Protein AF-A0A842LPN3-F1 (afdb_monomer_lite)

pLDDT: mean 97.29, std 2.77, range [82.44, 98.88]

Sequence (156 aa):
MLEDLIGKAYLESAEDRRRGDRSEEVAAIREYIMGARKTVVPNWNAEKVEAINEVLRGFNLREAEHLQFNTNWADLTRMPAVTKALMALDISGADLVIARGRLGVPGSGSLLVIMDSRGRLLSAAMSPPHVIHSMEVGEAVRSEMTHALERIGFKR

Secondary structure (DSSP, 8-state):
-HHHHHHHHHHHHHTT---S--HHHHHHHHHHHHH-S-EEE----HHHHHHHHHHHHHTTPPPPEE--S-GGGGGGSS-HHHHHHHHHHHHH--SEEEEEEESSSTTS-EEEEEEETTS-EEEEEEE--HHHH---HHHHHHHHHHHHHHTTT---

Foldseek 3Di:
DLVVVVVVQVVCVVVVNDDDDDLVNLVVLVVLQQPWPAEEEADPDPLLQVLLQVLCVVLVHDRHDYDDDDLVVLVVDQASQLVSQVVGLVVPLGQKYWGKDAGGHPQRFMKIFIAGNVSDTSWIFTDGDCVVVVDDPSVRSNVGSNCRQVVSPRDD

Structure (mmCIF, N/CA/C/O backbone):
data_AF-A0A842LPN3-F1
#
_entry.id   AF-A0A842LPN3-F1
#
loop_
_atom_site.group_PDB
_atom_site.id
_atom_site.type_symbol
_atom_site.label_atom_id
_atom_site.label_alt_id
_atom_site.label_comp_id
_atom_site.label_asym_id
_atom_site.label_entity_id
_atom_site.label_seq_id
_atom_site.pdbx_PDB_ins_code
_atom_site.Cartn_x
_atom_site.Cartn_y
_atom_site.Cartn_z
_atom_site.occupancy
_atom_site.B_iso_or_equiv
_atom_site.auth_seq_id
_atom_site.auth_comp_id
_atom_site.auth_asym_id
_atom_site.auth_atom_id
_atom_site.pdbx_PDB_model_num
ATOM 1 N N . MET A 1 1 ? -9.682 -4.577 15.441 1.00 82.44 1 MET A N 1
ATOM 2 C CA . MET A 1 1 ? -8.999 -3.289 15.713 1.00 82.44 1 MET A CA 1
ATOM 3 C C . MET A 1 1 ? -9.213 -2.320 14.560 1.00 82.44 1 MET A C 1
ATOM 5 O O . MET A 1 1 ? -9.935 -1.350 14.755 1.00 82.44 1 MET A O 1
ATOM 9 N N . LEU A 1 2 ? -8.686 -2.588 13.353 1.00 96.94 2 LEU A N 1
ATOM 10 C CA . LEU A 1 2 ? -9.042 -1.791 12.167 1.00 96.94 2 LEU A CA 1
ATOM 11 C C . LEU A 1 2 ? -10.540 -1.902 11.847 1.00 96.94 2 LEU A C 1
ATOM 13 O O . LEU A 1 2 ? -11.176 -0.899 11.558 1.00 96.94 2 LEU A O 1
ATOM 17 N N . GLU A 1 3 ? -11.126 -3.096 11.964 1.00 98.25 3 GLU A N 1
ATOM 18 C CA . GLU A 1 3 ? -12.553 -3.352 11.716 1.00 98.25 3 GLU A CA 1
ATOM 19 C C . GLU A 1 3 ? -13.470 -2.477 12.582 1.00 98.25 3 GLU A C 1
ATOM 21 O O . GLU A 1 3 ? -14.453 -1.932 12.084 1.00 98.25 3 GLU A O 1
ATOM 26 N N . ASP A 1 4 ? -13.125 -2.304 13.859 1.00 98.12 4 ASP A N 1
ATOM 27 C CA . ASP A 1 4 ? -13.920 -1.526 14.811 1.00 98.12 4 ASP A CA 1
ATOM 28 C C . ASP A 1 4 ? -13.879 -0.030 14.476 1.00 98.12 4 ASP A C 1
ATOM 30 O O . ASP A 1 4 ? -14.896 0.662 14.547 1.00 98.12 4 ASP A O 1
ATOM 34 N N . LEU A 1 5 ? -12.702 0.474 14.090 1.00 98.56 5 LEU A N 1
ATOM 35 C CA . LEU A 1 5 ? -12.525 1.864 13.670 1.00 98.56 5 LEU A CA 1
ATOM 36 C C . LEU A 1 5 ? -13.201 2.134 12.326 1.00 98.56 5 LEU A C 1
ATOM 38 O O . LEU A 1 5 ? -13.881 3.146 12.192 1.00 98.56 5 LEU A O 1
ATOM 42 N N . ILE A 1 6 ? -13.103 1.204 11.373 1.00 98.75 6 ILE A N 1
ATOM 43 C CA . ILE A 1 6 ? -13.820 1.272 10.095 1.00 98.75 6 ILE A CA 1
ATOM 44 C C . ILE A 1 6 ? -15.332 1.340 10.343 1.00 98.75 6 ILE A C 1
ATOM 46 O O . ILE A 1 6 ? -15.993 2.218 9.796 1.00 98.75 6 ILE A O 1
ATOM 50 N N . GLY A 1 7 ? -15.879 0.479 11.209 1.00 98.56 7 GLY A N 1
ATOM 51 C CA . GLY A 1 7 ? -17.305 0.496 11.549 1.00 98.56 7 GLY A CA 1
ATOM 52 C C . GLY A 1 7 ? -17.764 1.834 12.138 1.00 98.56 7 GLY A C 1
ATOM 53 O O . GLY A 1 7 ? -18.792 2.374 11.727 1.00 98.56 7 GLY A O 1
ATOM 54 N N . LYS A 1 8 ? -16.971 2.417 13.048 1.00 98.62 8 LYS A N 1
ATOM 55 C CA . LYS A 1 8 ? -17.240 3.750 13.615 1.00 98.62 8 LYS A CA 1
ATOM 56 C C . LYS A 1 8 ? -17.169 4.852 12.555 1.00 98.62 8 LYS A C 1
ATOM 58 O O . LYS A 1 8 ? -18.091 5.657 12.469 1.00 98.62 8 LYS A O 1
ATOM 63 N N . ALA A 1 9 ? -16.119 4.872 11.735 1.00 98.69 9 ALA A N 1
ATOM 64 C CA . ALA A 1 9 ? -15.934 5.868 10.681 1.00 98.69 9 ALA A CA 1
ATOM 65 C C . ALA A 1 9 ? -17.038 5.792 9.611 1.00 98.69 9 ALA A C 1
ATOM 67 O O . ALA A 1 9 ? -17.485 6.819 9.093 1.00 98.69 9 ALA A O 1
ATOM 68 N N . TYR A 1 10 ? -17.518 4.585 9.305 1.00 98.75 10 TYR A N 1
ATOM 69 C CA . TYR A 1 10 ? -18.641 4.373 8.393 1.00 98.75 10 TYR A CA 1
ATOM 70 C C . TYR A 1 10 ? -19.938 4.939 8.966 1.00 98.75 10 TYR A C 1
ATOM 72 O O . TYR A 1 10 ? -20.641 5.653 8.256 1.00 98.75 10 TYR A O 1
ATOM 80 N N . LEU A 1 11 ? -20.223 4.700 10.250 1.00 98.81 11 LEU A N 1
ATOM 81 C CA . LEU A 1 11 ? -21.393 5.277 10.913 1.00 98.81 11 LEU A CA 1
ATOM 82 C C . LEU A 1 11 ? -21.317 6.811 10.975 1.00 98.81 11 LEU A C 1
ATOM 84 O O . LEU A 1 11 ? -22.288 7.489 10.663 1.00 98.81 11 LEU A O 1
ATOM 88 N N . GLU A 1 12 ? -20.154 7.374 11.314 1.00 98.75 12 GLU A N 1
ATOM 89 C CA . GLU A 1 12 ? -19.936 8.828 11.285 1.00 98.75 12 GLU A CA 1
ATOM 90 C C . GLU A 1 12 ? -20.184 9.433 9.903 1.00 98.75 12 GLU A C 1
ATOM 92 O O . GLU A 1 12 ? -20.697 10.546 9.806 1.00 98.75 12 GLU A O 1
ATOM 97 N N . SER A 1 13 ? -19.801 8.722 8.842 1.00 98.56 13 SER A N 1
ATOM 98 C CA . SER A 1 13 ? -20.017 9.165 7.464 1.00 98.56 13 SER A CA 1
ATOM 99 C C . SER A 1 13 ? -21.490 9.065 7.072 1.00 98.56 13 SER A C 1
ATOM 101 O O . SER A 1 13 ? -22.013 9.997 6.477 1.00 98.56 13 SER A O 1
ATOM 103 N N . ALA A 1 14 ? -22.172 7.978 7.451 1.00 98.69 14 ALA A N 1
ATOM 104 C CA . ALA A 1 14 ? -23.600 7.784 7.194 1.00 98.69 14 ALA A CA 1
ATOM 105 C C . ALA A 1 14 ? -24.491 8.814 7.912 1.00 98.69 14 ALA A C 1
ATOM 107 O O . ALA A 1 14 ? -25.599 9.088 7.464 1.00 98.69 14 ALA A O 1
ATOM 108 N N . GLU A 1 15 ? -24.005 9.380 9.017 1.00 98.69 15 GLU A N 1
ATOM 109 C CA . GLU A 1 15 ? -24.702 10.401 9.804 1.00 98.69 15 GLU A CA 1
ATOM 110 C C . GLU A 1 15 ? -24.215 11.836 9.507 1.00 98.69 15 GLU A C 1
ATOM 112 O O . GLU A 1 15 ? -24.515 12.751 10.271 1.00 98.69 15 GLU A O 1
ATOM 117 N N . ASP A 1 16 ? -23.427 12.055 8.444 1.00 98.56 16 ASP A N 1
ATOM 118 C CA . ASP A 1 16 ? -22.856 13.363 8.066 1.00 98.56 16 ASP A CA 1
ATOM 119 C C . ASP A 1 16 ? -22.030 14.042 9.183 1.00 98.56 16 ASP A C 1
ATOM 121 O O . ASP A 1 16 ? -21.866 15.270 9.238 1.00 98.56 16 ASP A O 1
ATOM 125 N N . ARG A 1 17 ? -21.452 13.244 10.089 1.00 98.56 17 ARG A N 1
ATOM 126 C CA . ARG A 1 17 ? -20.627 13.698 11.225 1.00 98.56 17 ARG A CA 1
ATOM 127 C C . ARG A 1 17 ? -19.126 13.604 10.968 1.00 98.56 17 ARG A C 1
ATOM 129 O O . ARG A 1 17 ? -18.348 14.151 11.748 1.00 98.56 17 ARG A O 1
ATOM 136 N N . ARG A 1 18 ? -18.696 12.954 9.884 1.00 98.19 18 ARG A N 1
ATOM 137 C CA . ARG A 1 18 ? -17.275 12.832 9.526 1.00 98.19 18 ARG A CA 1
ATOM 138 C C . ARG A 1 18 ? -16.673 14.198 9.172 1.00 98.19 18 ARG A C 1
ATOM 140 O O . ARG A 1 18 ? -17.252 14.952 8.390 1.00 98.19 18 ARG A O 1
ATOM 147 N N . ARG A 1 19 ? -15.517 14.543 9.750 1.00 98.06 19 ARG A N 1
ATOM 148 C CA . ARG A 1 19 ? -14.826 15.837 9.524 1.00 98.06 19 ARG A CA 1
ATOM 149 C C . ARG A 1 19 ? -13.351 15.700 9.127 1.00 98.06 19 ARG A C 1
ATOM 151 O O . ARG A 1 19 ? -12.623 16.685 9.135 1.00 98.06 19 ARG A O 1
ATOM 158 N N . GLY A 1 20 ? -12.927 14.495 8.765 1.00 97.00 20 GLY A N 1
ATOM 159 C CA . GLY A 1 20 ? -11.536 14.155 8.466 1.00 97.00 20 GLY A CA 1
ATOM 160 C C . GLY A 1 20 ? -11.098 12.915 9.236 1.00 97.00 20 GLY A C 1
ATOM 161 O O . GLY A 1 20 ? -11.900 12.325 9.962 1.00 97.00 20 GLY A O 1
ATOM 162 N N . ASP A 1 21 ? -9.840 12.525 9.053 1.00 98.25 21 ASP A N 1
ATOM 163 C CA . ASP A 1 21 ? -9.248 11.380 9.744 1.00 98.25 21 ASP A CA 1
ATOM 164 C C . ASP A 1 21 ? -8.965 11.681 11.218 1.00 98.25 21 ASP A C 1
ATOM 166 O O . ASP A 1 21 ? -8.712 12.823 11.612 1.00 98.25 21 ASP A O 1
ATOM 170 N N . ARG A 1 22 ? -9.010 10.634 12.041 1.00 98.19 22 ARG A N 1
ATOM 171 C CA . ARG A 1 22 ? -8.812 10.695 13.490 1.00 98.19 22 ARG A CA 1
ATOM 172 C C . ARG A 1 22 ? -7.441 10.141 13.863 1.00 98.19 22 ARG A C 1
ATOM 174 O O . ARG A 1 22 ? -6.953 9.183 13.263 1.00 98.19 22 ARG A O 1
ATOM 181 N N . SER A 1 23 ? -6.827 10.696 14.906 1.00 98.12 23 SER A N 1
ATOM 182 C CA . SER A 1 23 ? -5.504 10.260 15.375 1.00 98.12 23 SER A CA 1
ATOM 183 C C . SER A 1 23 ? -5.457 8.768 15.722 1.00 98.12 23 SER A C 1
ATOM 185 O O . SER A 1 23 ? -4.452 8.113 15.441 1.00 98.12 23 SER A O 1
ATOM 187 N N . GLU A 1 24 ? -6.538 8.213 16.285 1.00 98.19 24 GLU A N 1
ATOM 188 C CA . GLU A 1 24 ? -6.645 6.778 16.578 1.00 98.19 24 GLU A CA 1
ATOM 189 C C . GLU A 1 24 ? -6.652 5.885 15.326 1.00 98.19 24 GLU A C 1
ATOM 191 O O . GLU A 1 24 ? -6.157 4.762 15.380 1.00 98.19 24 GLU A O 1
ATOM 196 N N . GLU A 1 25 ? -7.149 6.371 14.187 1.00 98.69 25 GLU A N 1
ATOM 197 C CA . GLU A 1 25 ? -7.157 5.613 12.928 1.00 98.69 25 GLU A CA 1
ATOM 198 C C . GLU A 1 25 ? -5.747 5.505 12.361 1.00 98.69 25 GLU A C 1
ATOM 200 O O . GLU A 1 25 ? -5.297 4.418 12.000 1.00 98.69 25 GLU A O 1
ATOM 205 N N . VAL A 1 26 ? -5.005 6.615 12.373 1.00 98.69 26 VAL A N 1
ATOM 206 C CA . VAL A 1 26 ? -3.603 6.626 11.945 1.00 98.69 26 VAL A CA 1
ATOM 207 C C . VAL A 1 26 ? -2.744 5.769 12.885 1.00 98.69 26 VAL A C 1
ATOM 209 O O . VAL A 1 26 ? -1.867 5.039 12.425 1.00 98.69 26 VAL A O 1
ATOM 212 N N . ALA A 1 27 ? -2.998 5.815 14.199 1.00 98.44 27 ALA A N 1
ATOM 213 C CA . ALA A 1 27 ? -2.314 4.958 15.167 1.00 98.44 27 ALA A CA 1
ATOM 214 C C . ALA A 1 27 ? -2.559 3.466 14.890 1.00 98.44 27 ALA A C 1
ATOM 216 O O . ALA A 1 27 ? -1.594 2.709 14.801 1.00 98.44 27 ALA A O 1
ATOM 217 N N . ALA A 1 28 ? -3.811 3.067 14.649 1.00 98.62 28 ALA A N 1
ATOM 218 C CA . ALA A 1 28 ? -4.156 1.678 14.356 1.00 98.62 28 ALA A CA 1
ATOM 219 C C . ALA A 1 28 ? -3.525 1.162 13.051 1.00 98.62 28 ALA A C 1
ATOM 221 O O . ALA A 1 28 ? -3.122 0.002 12.985 1.00 98.62 28 ALA A O 1
ATOM 222 N N . ILE A 1 29 ? -3.389 2.009 12.022 1.00 98.75 29 ILE A N 1
ATOM 223 C CA . ILE A 1 29 ? -2.670 1.638 10.792 1.00 98.75 29 ILE A CA 1
ATOM 224 C C . ILE A 1 29 ? -1.195 1.339 11.098 1.00 98.75 29 ILE A C 1
ATOM 226 O O . ILE A 1 29 ? -0.666 0.326 10.636 1.00 98.75 29 ILE A O 1
ATOM 230 N N . ARG A 1 30 ? -0.525 2.186 11.894 1.00 98.50 30 ARG A N 1
ATOM 231 C CA . ARG A 1 30 ? 0.875 1.943 12.281 1.00 98.50 30 ARG A CA 1
ATOM 232 C C . ARG A 1 30 ? 1.019 0.672 13.107 1.00 98.50 30 ARG A C 1
ATOM 234 O O . ARG A 1 30 ? 1.912 -0.122 12.832 1.00 98.50 30 ARG A O 1
ATOM 241 N N . GLU A 1 31 ? 0.146 0.470 14.090 1.00 98.31 31 GLU A N 1
ATOM 242 C CA . GLU A 1 31 ? 0.133 -0.737 14.924 1.00 98.31 31 GLU A CA 1
ATOM 243 C C . GLU A 1 31 ? -0.056 -2.002 14.085 1.00 98.31 31 GLU A C 1
ATOM 245 O O . GLU A 1 31 ? 0.654 -2.985 14.294 1.00 98.31 31 GLU A O 1
ATOM 250 N N . TYR A 1 32 ? -0.938 -1.959 13.083 1.00 98.69 32 TYR A N 1
ATOM 251 C CA . TYR A 1 32 ? -1.128 -3.065 12.150 1.00 98.69 32 TYR A CA 1
ATOM 252 C C . TYR A 1 32 ? 0.149 -3.379 11.358 1.00 98.69 32 TYR A C 1
ATOM 254 O O . TYR A 1 32 ? 0.570 -4.532 11.304 1.00 98.69 32 TYR A O 1
ATOM 262 N N . ILE A 1 33 ? 0.793 -2.357 10.780 1.00 98.56 33 ILE A N 1
ATOM 263 C CA . ILE A 1 33 ? 2.032 -2.521 10.000 1.00 98.56 33 ILE A CA 1
ATOM 264 C C . ILE A 1 33 ? 3.167 -3.068 10.877 1.00 98.56 33 ILE A C 1
ATOM 266 O O . ILE A 1 33 ? 3.858 -3.996 10.466 1.00 98.56 33 ILE A O 1
ATOM 270 N N . MET A 1 34 ? 3.344 -2.539 12.092 1.00 97.94 34 MET A N 1
ATOM 271 C CA . MET A 1 34 ? 4.366 -3.015 13.038 1.00 97.94 34 MET A CA 1
ATOM 272 C C . MET A 1 34 ? 4.096 -4.446 13.526 1.00 97.94 34 MET A C 1
ATOM 274 O O . MET A 1 34 ? 5.033 -5.186 13.813 1.00 97.94 34 MET A O 1
ATOM 278 N N . GLY A 1 35 ? 2.822 -4.835 13.638 1.00 97.75 35 GLY A N 1
ATOM 279 C CA . GLY A 1 35 ? 2.399 -6.158 14.096 1.00 97.75 35 GLY A CA 1
ATOM 280 C C . GLY A 1 35 ? 2.373 -7.243 13.015 1.00 97.75 35 GLY A C 1
ATOM 281 O O . GLY A 1 35 ? 2.132 -8.408 13.346 1.00 97.75 35 GLY A O 1
ATOM 282 N N . ALA A 1 36 ? 2.600 -6.893 11.745 1.00 98.19 36 ALA A N 1
ATOM 283 C CA . ALA A 1 36 ? 2.566 -7.837 10.633 1.00 98.19 36 ALA A CA 1
ATOM 284 C C . ALA A 1 36 ? 3.637 -8.928 10.803 1.00 98.19 36 ALA A C 1
ATOM 286 O O . ALA A 1 36 ? 4.830 -8.648 10.948 1.00 98.19 36 ALA A O 1
ATOM 287 N N . ARG A 1 37 ? 3.225 -10.202 10.778 1.00 97.69 37 ARG A N 1
ATOM 288 C CA . ARG A 1 37 ? 4.152 -11.336 10.915 1.00 97.69 37 ARG A CA 1
ATOM 289 C C . ARG A 1 37 ? 4.712 -11.746 9.563 1.00 97.69 37 ARG A C 1
ATOM 291 O O . ARG A 1 37 ? 5.849 -12.205 9.509 1.00 97.69 37 ARG A O 1
ATOM 298 N N . LYS A 1 38 ? 3.934 -11.577 8.497 1.00 98.25 38 LYS A N 1
ATOM 299 C CA . LYS A 1 38 ? 4.310 -11.899 7.123 1.00 98.25 38 LYS A CA 1
ATOM 300 C C . LYS A 1 38 ? 4.061 -10.708 6.201 1.00 98.25 38 LYS A C 1
ATOM 302 O O . LYS A 1 38 ? 2.909 -10.402 5.894 1.00 98.25 38 LYS A O 1
ATOM 307 N N . THR A 1 39 ? 5.143 -10.088 5.734 1.00 98.62 39 THR A N 1
ATOM 308 C CA . THR A 1 39 ? 5.115 -9.024 4.720 1.00 98.62 39 THR A CA 1
ATOM 309 C C . THR A 1 39 ? 5.577 -9.586 3.381 1.00 98.62 39 THR A C 1
ATOM 311 O O . THR A 1 39 ? 6.625 -10.224 3.318 1.00 98.62 39 THR A O 1
ATOM 314 N N . VAL A 1 40 ? 4.818 -9.350 2.310 1.00 98.62 40 VAL A N 1
ATOM 315 C CA . VAL A 1 40 ? 5.104 -9.895 0.974 1.00 98.62 40 VAL A CA 1
ATOM 316 C C . VAL A 1 40 ? 5.158 -8.802 -0.092 1.00 98.62 40 VAL A C 1
ATOM 318 O O . VAL A 1 40 ? 4.315 -7.908 -0.139 1.00 98.62 40 VAL A O 1
ATOM 321 N N . VAL A 1 41 ? 6.125 -8.920 -1.001 1.00 98.19 41 VAL A N 1
ATOM 322 C CA . VAL A 1 41 ? 6.274 -8.101 -2.206 1.00 98.19 41 VAL A CA 1
ATOM 323 C C . VAL A 1 41 ? 6.097 -8.986 -3.455 1.00 98.19 41 VAL A C 1
ATOM 325 O O . VAL A 1 41 ? 6.852 -9.938 -3.645 1.00 98.19 41 VAL A O 1
ATOM 328 N N . PRO A 1 42 ? 5.141 -8.709 -4.366 1.00 95.12 42 PRO A N 1
ATOM 329 C CA . PRO A 1 42 ? 4.972 -9.501 -5.592 1.00 95.12 42 PRO A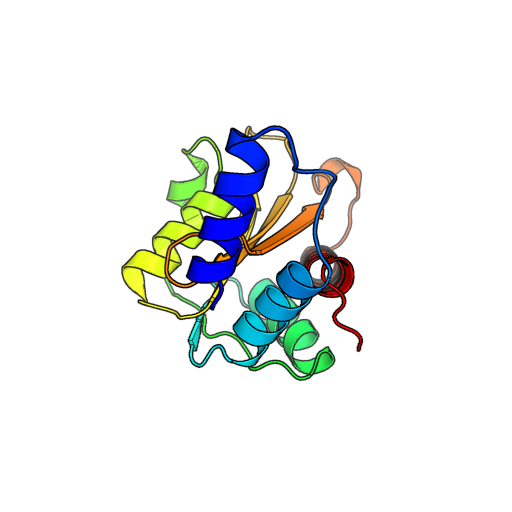 CA 1
ATOM 330 C C . PRO A 1 42 ? 6.043 -9.230 -6.658 1.00 95.12 42 PRO A C 1
ATOM 332 O O . PRO A 1 42 ? 6.115 -9.930 -7.667 1.00 95.12 42 PRO A O 1
ATOM 335 N N . ASN A 1 43 ? 6.846 -8.178 -6.491 1.00 83.94 43 ASN A N 1
ATOM 336 C CA . ASN A 1 43 ? 7.897 -7.832 -7.438 1.00 83.94 43 ASN A CA 1
ATOM 337 C C . ASN A 1 43 ? 9.066 -8.821 -7.307 1.00 83.94 43 ASN A C 1
ATOM 339 O O . ASN A 1 43 ? 9.629 -8.968 -6.233 1.00 83.94 43 ASN A O 1
ATOM 343 N N . TRP A 1 44 ? 9.479 -9.428 -8.420 1.00 84.56 44 TRP A N 1
ATOM 344 C CA . TRP A 1 44 ? 10.592 -10.389 -8.474 1.00 84.56 44 TRP A CA 1
ATOM 345 C C . TRP A 1 44 ? 11.950 -9.748 -8.819 1.00 84.56 44 TRP A C 1
ATOM 347 O O . TRP A 1 44 ? 12.980 -10.415 -8.803 1.00 84.56 44 TRP A O 1
ATOM 357 N N . ASN A 1 45 ? 11.975 -8.456 -9.162 1.00 90.56 45 ASN A N 1
ATOM 358 C CA . ASN A 1 45 ? 13.215 -7.739 -9.460 1.00 90.56 45 ASN A CA 1
ATOM 359 C C . ASN A 1 45 ? 13.959 -7.414 -8.151 1.00 90.56 45 ASN A C 1
ATOM 361 O O . ASN A 1 45 ? 13.449 -6.640 -7.338 1.00 90.56 45 ASN A O 1
ATOM 365 N N . ALA A 1 46 ? 15.165 -7.968 -7.999 1.00 90.94 46 ALA A N 1
ATOM 366 C CA . ALA A 1 46 ? 15.982 -7.857 -6.792 1.00 90.94 46 ALA A CA 1
ATOM 367 C C . ALA A 1 46 ? 16.290 -6.408 -6.380 1.00 90.94 46 ALA A C 1
ATOM 369 O O . ALA A 1 46 ? 16.218 -6.098 -5.199 1.00 90.94 46 ALA A O 1
ATOM 370 N N . GLU A 1 47 ? 16.543 -5.502 -7.330 1.00 93.31 47 GLU A N 1
ATOM 371 C CA . GLU A 1 47 ? 16.827 -4.087 -7.041 1.00 93.31 47 GLU A CA 1
ATOM 372 C C . GLU A 1 47 ? 15.641 -3.407 -6.341 1.00 93.31 47 GLU A C 1
ATOM 374 O O . GLU A 1 47 ? 15.809 -2.656 -5.384 1.00 93.31 47 GLU A O 1
ATOM 379 N N . LYS A 1 48 ? 14.412 -3.710 -6.783 1.00 92.88 48 LYS A N 1
ATOM 380 C CA . LYS A 1 48 ? 13.192 -3.146 -6.184 1.00 92.88 48 LYS A CA 1
ATOM 381 C C . LYS A 1 48 ? 12.917 -3.727 -4.802 1.00 92.88 48 LYS A C 1
ATOM 383 O O . LYS A 1 48 ? 12.449 -3.002 -3.930 1.00 92.88 48 LYS A O 1
ATOM 388 N N . VAL A 1 49 ? 13.142 -5.029 -4.631 1.00 95.44 49 VAL A N 1
ATOM 389 C CA . VAL A 1 49 ? 12.930 -5.710 -3.347 1.00 95.44 49 VAL A CA 1
ATOM 390 C C . VAL A 1 49 ? 13.941 -5.210 -2.319 1.00 95.44 49 VAL A C 1
ATOM 392 O O . VAL A 1 49 ? 13.539 -4.851 -1.217 1.00 95.44 49 VAL A O 1
ATOM 395 N N . GLU A 1 50 ? 15.215 -5.093 -2.699 1.00 97.06 50 GLU A N 1
ATOM 396 C CA . GLU A 1 50 ? 16.259 -4.570 -1.816 1.00 97.06 50 GLU A CA 1
ATOM 397 C C . GLU A 1 50 ? 15.972 -3.121 -1.412 1.00 97.06 50 GLU A C 1
ATOM 399 O O . GLU A 1 50 ? 16.009 -2.804 -0.230 1.00 97.06 50 GLU A O 1
ATOM 404 N N . ALA A 1 51 ? 15.571 -2.260 -2.356 1.00 97.81 51 ALA A N 1
ATOM 405 C CA . ALA A 1 51 ? 15.185 -0.880 -2.051 1.00 97.81 51 ALA A CA 1
ATOM 406 C C . ALA A 1 51 ? 14.021 -0.788 -1.042 1.00 97.81 51 ALA A C 1
ATOM 408 O O . ALA A 1 51 ? 14.021 0.083 -0.172 1.00 97.81 51 ALA A O 1
ATOM 409 N N . ILE A 1 52 ? 13.026 -1.681 -1.131 1.00 98.19 52 ILE A N 1
ATOM 410 C CA . ILE A 1 52 ? 11.924 -1.748 -0.156 1.00 98.19 52 ILE A CA 1
ATOM 411 C C . ILE A 1 52 ? 12.443 -2.216 1.207 1.00 98.19 52 ILE A C 1
ATOM 413 O O . ILE A 1 52 ? 12.127 -1.593 2.221 1.00 98.19 52 ILE A O 1
ATOM 417 N N . ASN A 1 53 ? 13.242 -3.285 1.243 1.00 98.38 53 ASN A N 1
ATOM 418 C CA . ASN A 1 53 ? 13.757 -3.857 2.488 1.00 98.38 53 ASN A CA 1
ATOM 419 C C . ASN A 1 53 ? 14.741 -2.926 3.202 1.00 98.38 53 ASN A C 1
ATOM 421 O O . ASN A 1 53 ? 14.705 -2.840 4.428 1.00 98.38 53 ASN A O 1
ATOM 425 N N . GLU A 1 54 ? 15.545 -2.161 2.463 1.00 98.31 54 GLU A N 1
ATOM 426 C CA . GLU A 1 54 ? 16.394 -1.100 3.008 1.00 98.31 54 GLU A CA 1
ATOM 427 C C . GLU A 1 54 ? 15.557 -0.053 3.758 1.00 98.31 54 GLU A C 1
ATOM 429 O O . GLU A 1 54 ? 15.871 0.298 4.897 1.00 98.31 54 GLU A O 1
ATOM 434 N N . VAL A 1 55 ? 14.446 0.399 3.162 1.00 98.56 55 VAL A N 1
ATOM 435 C CA . VAL A 1 55 ? 13.534 1.352 3.811 1.00 98.56 55 VAL A CA 1
ATOM 436 C C . VAL A 1 55 ? 12.847 0.720 5.020 1.00 98.56 55 VAL A C 1
ATOM 438 O O . VAL A 1 55 ? 12.836 1.336 6.082 1.00 98.56 55 VAL A O 1
ATOM 441 N N . LEU A 1 56 ? 12.317 -0.503 4.906 1.00 98.50 56 LEU A N 1
ATOM 442 C CA . LEU A 1 56 ? 11.696 -1.206 6.038 1.00 98.50 56 LEU A CA 1
ATOM 443 C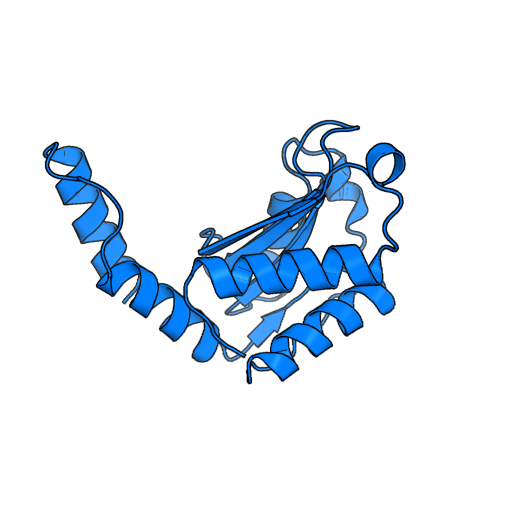 C . LEU A 1 56 ? 12.661 -1.307 7.226 1.00 98.50 56 LEU A C 1
ATOM 445 O O . LEU A 1 56 ? 12.297 -0.932 8.340 1.00 98.50 56 LEU A O 1
ATOM 449 N N . ARG A 1 57 ? 13.911 -1.711 6.975 1.00 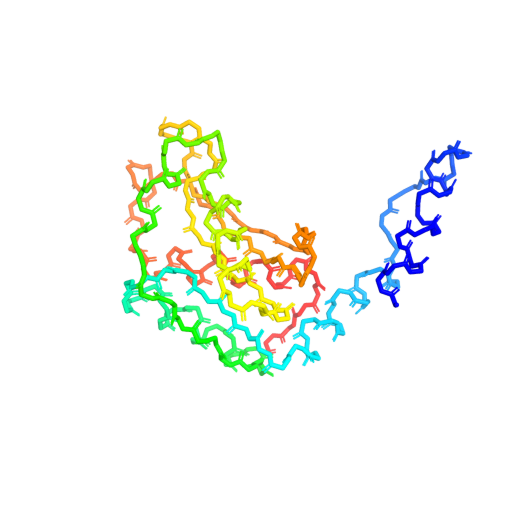98.31 57 ARG A N 1
ATOM 450 C CA . ARG A 1 57 ? 14.968 -1.791 7.989 1.00 98.31 57 ARG A CA 1
ATOM 451 C C . ARG A 1 57 ? 15.252 -0.426 8.621 1.00 98.31 57 ARG A C 1
ATOM 453 O O . ARG A 1 57 ? 15.363 -0.335 9.840 1.00 98.31 57 ARG A O 1
ATOM 460 N N . GLY A 1 58 ? 15.298 0.635 7.813 1.00 98.12 58 GLY A N 1
ATOM 461 C CA . GLY A 1 58 ? 15.473 2.015 8.277 1.00 98.12 58 GLY A CA 1
ATOM 462 C C . GLY A 1 58 ? 14.337 2.544 9.161 1.00 98.12 58 GLY A C 1
ATOM 463 O O . GLY A 1 58 ? 14.570 3.443 9.957 1.00 98.12 58 GLY A O 1
ATOM 464 N N . PHE A 1 59 ? 13.132 1.975 9.064 1.00 98.19 59 PHE A N 1
ATOM 465 C CA . PHE A 1 59 ? 11.994 2.265 9.949 1.00 98.19 59 PHE A CA 1
ATOM 466 C C . PHE A 1 59 ? 11.806 1.212 11.058 1.00 98.19 59 PHE A C 1
ATOM 468 O O . PHE A 1 59 ? 10.768 1.192 11.719 1.00 98.19 59 PHE A O 1
ATOM 475 N N . ASN A 1 60 ? 12.791 0.327 11.264 1.00 97.75 60 ASN A N 1
ATOM 476 C CA . ASN A 1 60 ? 12.736 -0.784 12.219 1.00 97.75 60 ASN A CA 1
ATOM 477 C C . ASN A 1 60 ? 11.516 -1.712 12.015 1.00 97.75 60 ASN A C 1
ATOM 479 O O . ASN A 1 60 ? 10.913 -2.210 12.968 1.00 97.75 60 ASN A O 1
ATOM 483 N N . LEU A 1 61 ? 11.139 -1.931 10.754 1.00 98.25 61 LEU A N 1
ATOM 484 C CA . LEU A 1 61 ? 10.094 -2.860 10.337 1.00 98.25 61 LEU A CA 1
ATOM 485 C C . LEU A 1 61 ? 10.714 -4.159 9.816 1.00 98.25 61 LEU A C 1
ATOM 487 O O . LEU A 1 61 ? 11.824 -4.178 9.281 1.00 98.25 61 LEU A O 1
ATOM 491 N N . ARG A 1 62 ? 9.971 -5.261 9.948 1.00 96.69 62 ARG A N 1
ATOM 492 C CA . ARG A 1 62 ? 10.385 -6.558 9.410 1.00 96.69 62 ARG A CA 1
ATOM 493 C C . ARG A 1 62 ? 10.454 -6.502 7.881 1.00 96.69 62 ARG A C 1
ATOM 495 O O . ARG A 1 62 ? 9.523 -6.026 7.236 1.00 96.69 62 ARG A O 1
ATOM 502 N N . GLU A 1 63 ? 11.539 -7.032 7.324 1.00 98.19 63 GLU A N 1
ATOM 503 C CA . GLU A 1 63 ? 11.742 -7.139 5.877 1.00 98.19 63 GLU A CA 1
ATOM 504 C C . GLU A 1 63 ? 10.676 -8.011 5.201 1.00 98.19 63 GLU A C 1
ATOM 506 O O . GLU A 1 63 ? 10.106 -8.924 5.808 1.00 98.19 63 GLU A O 1
ATOM 511 N N . ALA A 1 64 ? 10.416 -7.721 3.929 1.00 97.56 64 ALA A N 1
ATOM 512 C CA . ALA A 1 64 ? 9.453 -8.435 3.116 1.00 97.56 64 ALA A CA 1
ATOM 513 C C . ALA A 1 64 ? 10.075 -9.646 2.410 1.00 97.56 64 ALA A C 1
ATOM 515 O O . ALA A 1 64 ? 11.184 -9.594 1.870 1.00 97.56 64 ALA A O 1
ATOM 516 N N . GLU A 1 65 ? 9.298 -10.723 2.350 1.00 96.50 65 GLU A N 1
ATOM 517 C CA . GLU A 1 65 ? 9.514 -11.843 1.440 1.00 96.50 65 GLU A CA 1
ATOM 518 C C . GLU A 1 65 ? 9.088 -11.429 0.022 1.00 96.50 65 GLU A C 1
ATOM 520 O O . GLU A 1 65 ? 8.19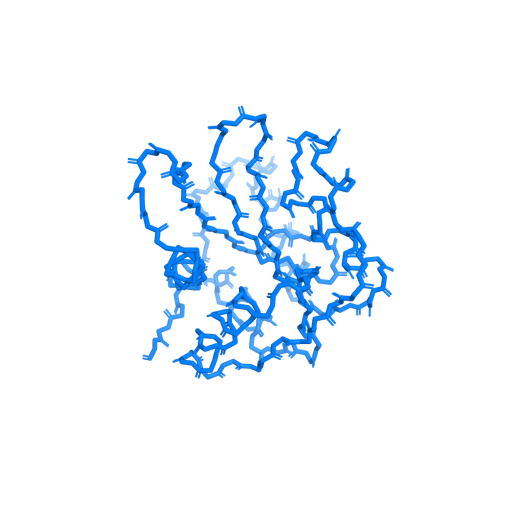6 -10.593 -0.137 1.00 96.50 65 GLU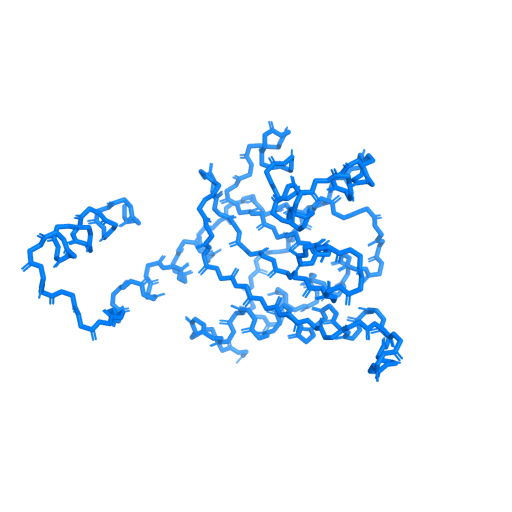 A O 1
ATOM 525 N N . HIS A 1 66 ? 9.658 -12.031 -1.024 1.00 93.81 66 HIS A N 1
ATOM 526 C CA . HIS A 1 66 ? 9.219 -11.773 -2.398 1.00 93.81 66 HIS A CA 1
ATOM 527 C C . HIS A 1 66 ? 8.618 -13.018 -3.049 1.00 93.81 66 HIS A C 1
ATOM 529 O O . HIS A 1 66 ? 9.011 -14.145 -2.751 1.00 93.81 66 HIS A O 1
ATOM 535 N N . LEU A 1 67 ? 7.671 -12.808 -3.963 1.00 92.12 67 LEU A N 1
ATOM 536 C CA . LEU A 1 67 ? 7.086 -13.881 -4.766 1.00 92.12 67 LEU A CA 1
ATOM 537 C C . LEU A 1 67 ? 7.745 -13.966 -6.145 1.00 92.12 67 LEU A C 1
ATOM 539 O O . LEU A 1 67 ? 8.183 -12.969 -6.717 1.00 92.12 67 LEU A O 1
ATOM 543 N N . GLN A 1 68 ? 7.750 -15.172 -6.709 1.00 92.81 68 GLN A N 1
ATOM 544 C CA . GLN A 1 68 ? 8.292 -15.457 -8.036 1.00 92.81 68 GLN A CA 1
ATOM 545 C C . GLN A 1 68 ? 7.172 -15.906 -8.979 1.00 92.81 68 GLN A C 1
ATOM 547 O O . GLN A 1 68 ? 7.015 -17.085 -9.280 1.00 92.81 68 GLN A O 1
ATOM 552 N N . PHE A 1 69 ? 6.366 -14.948 -9.439 1.00 93.62 69 PHE A N 1
ATOM 553 C CA . PHE A 1 69 ? 5.351 -15.177 -10.469 1.00 93.62 69 PHE A CA 1
ATOM 554 C C . PHE A 1 69 ? 5.313 -14.024 -11.476 1.00 93.62 69 PHE A C 1
ATOM 556 O O . PHE A 1 69 ? 5.801 -12.919 -11.220 1.00 93.62 69 PHE A O 1
ATOM 563 N N . ASN A 1 70 ? 4.731 -14.278 -12.651 1.00 94.75 70 ASN A N 1
ATOM 564 C CA . ASN A 1 70 ? 4.640 -13.267 -13.697 1.00 94.75 70 ASN A CA 1
ATOM 565 C C . ASN A 1 70 ? 3.584 -12.205 -13.349 1.00 94.75 70 ASN A C 1
ATOM 567 O O . ASN A 1 70 ? 2.385 -12.417 -13.523 1.00 94.75 70 ASN A O 1
ATOM 571 N N . THR A 1 71 ? 4.044 -11.036 -12.907 1.00 95.19 71 THR A N 1
ATOM 572 C CA . THR A 1 71 ? 3.185 -9.894 -12.572 1.00 95.19 71 THR A CA 1
ATOM 573 C C . THR A 1 71 ? 2.800 -9.025 -13.772 1.00 95.19 71 THR A C 1
ATOM 575 O O . THR A 1 71 ? 1.971 -8.130 -13.615 1.00 95.19 71 THR A O 1
ATOM 578 N N . ASN A 1 72 ? 3.334 -9.267 -14.975 1.00 96.62 72 ASN A N 1
ATOM 579 C CA . ASN A 1 72 ? 3.038 -8.441 -16.157 1.00 96.62 72 ASN A CA 1
ATOM 580 C C . ASN A 1 72 ? 1.563 -8.533 -16.576 1.00 96.62 72 ASN A C 1
ATOM 582 O O . ASN A 1 72 ? 1.029 -7.596 -17.160 1.00 96.62 72 ASN A O 1
ATOM 586 N N . TRP A 1 73 ? 0.870 -9.621 -16.228 1.00 97.62 73 TRP A N 1
ATOM 587 C CA . TRP A 1 73 ? -0.564 -9.770 -16.491 1.00 97.62 73 TRP A CA 1
ATOM 588 C C . TRP A 1 73 ? -1.411 -8.686 -15.822 1.00 97.62 73 TRP A C 1
ATOM 590 O O . TRP A 1 73 ? -2.428 -8.265 -16.370 1.00 97.62 73 TRP A O 1
ATOM 600 N N . ALA A 1 74 ? -0.965 -8.168 -14.675 1.00 98.12 74 ALA A N 1
ATOM 601 C CA . ALA A 1 74 ? -1.643 -7.066 -14.006 1.00 98.12 74 ALA A CA 1
ATOM 602 C C . ALA A 1 74 ? -1.622 -5.774 -14.838 1.00 98.12 74 ALA A C 1
ATOM 604 O O . ALA A 1 74 ? -2.506 -4.934 -14.684 1.00 98.12 74 ALA A O 1
ATOM 605 N N . ASP A 1 75 ? -0.661 -5.610 -15.751 1.00 98.00 75 ASP A N 1
ATOM 606 C CA . ASP A 1 75 ? -0.564 -4.433 -16.613 1.00 98.00 75 ASP A CA 1
ATOM 607 C C . ASP A 1 75 ? -1.632 -4.410 -17.727 1.00 98.00 75 ASP A C 1
ATOM 609 O O . ASP A 1 75 ? -1.745 -3.403 -18.424 1.00 98.00 75 ASP A O 1
ATOM 613 N N . LEU A 1 76 ? -2.459 -5.456 -17.855 1.00 98.50 76 LEU A N 1
ATOM 614 C CA . LEU A 1 76 ? -3.663 -5.478 -18.698 1.00 98.50 76 LEU A CA 1
ATOM 615 C C . LEU A 1 76 ? -4.935 -5.068 -17.926 1.00 98.50 76 LEU A C 1
ATOM 617 O O . LEU A 1 76 ? -6.040 -5.125 -18.464 1.00 98.50 76 LEU A O 1
ATOM 621 N N . THR A 1 77 ? -4.800 -4.648 -16.666 1.00 98.75 77 THR A N 1
ATOM 622 C CA . THR A 1 77 ? -5.916 -4.198 -15.823 1.00 98.75 77 THR A CA 1
ATOM 623 C C . THR A 1 77 ? -5.943 -2.679 -15.664 1.00 98.75 77 THR A C 1
ATOM 625 O O . THR A 1 77 ? -5.001 -1.970 -16.023 1.00 98.75 77 THR A O 1
ATOM 628 N N . ARG A 1 78 ? -7.040 -2.158 -15.098 1.00 98.62 78 ARG A N 1
ATOM 629 C CA . ARG A 1 78 ? -7.234 -0.714 -14.890 1.00 98.62 78 ARG A CA 1
ATOM 630 C C . ARG A 1 78 ? -6.351 -0.118 -13.796 1.00 98.62 78 ARG A C 1
ATOM 632 O O . ARG A 1 78 ? -6.072 1.072 -13.859 1.00 98.62 78 ARG A O 1
ATOM 639 N N . MET A 1 79 ? -5.929 -0.916 -12.815 1.00 98.69 79 MET A N 1
ATOM 640 C CA . MET A 1 79 ? -5.067 -0.480 -11.710 1.00 98.69 79 MET A CA 1
ATOM 641 C C . MET A 1 79 ? -3.992 -1.542 -11.448 1.00 98.69 79 MET A C 1
ATOM 643 O O . MET A 1 79 ? -4.159 -2.395 -10.568 1.00 98.69 79 MET A O 1
ATOM 647 N N . PRO A 1 80 ? -2.892 -1.533 -12.220 1.00 98.75 80 PRO A N 1
ATOM 648 C CA . PRO A 1 80 ? -1.896 -2.598 -12.155 1.00 98.75 80 PRO A CA 1
ATOM 649 C C . PRO A 1 80 ? -1.224 -2.761 -10.790 1.00 98.75 80 PRO A C 1
ATOM 651 O O . PRO A 1 80 ? -1.046 -3.891 -10.348 1.00 98.75 80 PRO A O 1
ATOM 654 N N . ALA A 1 81 ? -0.881 -1.673 -10.088 1.00 98.56 81 ALA A N 1
ATOM 655 C CA . ALA A 1 81 ? -0.273 -1.764 -8.753 1.00 98.56 81 ALA A CA 1
ATOM 656 C C . ALA A 1 81 ? -1.180 -2.478 -7.733 1.00 98.56 81 ALA A C 1
ATOM 658 O O . ALA A 1 81 ? -0.734 -3.388 -7.036 1.00 98.56 81 ALA A O 1
ATOM 659 N N . VAL A 1 82 ? -2.466 -2.112 -7.702 1.00 98.88 82 VAL A N 1
ATOM 660 C CA . VAL A 1 82 ? -3.474 -2.729 -6.823 1.00 98.88 82 VAL A CA 1
ATOM 661 C C . VAL A 1 82 ? -3.701 -4.188 -7.207 1.00 98.88 82 VAL A C 1
ATOM 663 O O . VAL A 1 82 ? -3.723 -5.059 -6.346 1.00 98.88 82 VAL A O 1
ATOM 666 N N . THR A 1 83 ? -3.793 -4.478 -8.505 1.00 98.81 83 THR A N 1
ATOM 667 C CA . THR A 1 83 ? -3.969 -5.849 -8.998 1.00 98.81 83 THR A CA 1
ATOM 668 C C . THR A 1 83 ? -2.789 -6.745 -8.613 1.00 98.81 83 THR A C 1
ATOM 670 O O . THR A 1 83 ? -3.003 -7.870 -8.174 1.00 98.81 83 THR A O 1
ATOM 673 N N . LYS A 1 84 ? -1.543 -6.251 -8.708 1.00 98.69 84 LYS A N 1
ATOM 674 C CA . LYS A 1 84 ? -0.353 -6.985 -8.236 1.00 98.69 84 LYS A CA 1
ATOM 675 C C . LYS A 1 84 ? -0.427 -7.274 -6.737 1.00 98.69 84 LYS A C 1
ATOM 677 O O . LYS A 1 84 ? -0.058 -8.372 -6.331 1.00 98.69 84 LYS A O 1
ATOM 682 N N . ALA A 1 85 ? -0.903 -6.319 -5.934 1.00 98.69 85 ALA A N 1
ATOM 683 C CA . ALA A 1 85 ? -1.074 -6.510 -4.496 1.00 98.69 85 ALA A CA 1
ATOM 684 C C . ALA A 1 85 ? -2.100 -7.609 -4.183 1.00 98.69 85 ALA A C 1
ATOM 686 O O . ALA A 1 85 ? -1.800 -8.517 -3.414 1.00 98.69 85 ALA A O 1
ATOM 687 N N . LEU A 1 86 ? -3.264 -7.577 -4.840 1.00 98.88 86 LEU A N 1
ATOM 688 C CA . LEU A 1 86 ? -4.310 -8.592 -4.668 1.00 98.88 86 LEU A CA 1
ATOM 689 C C . LEU A 1 86 ? -3.827 -9.986 -5.090 1.00 98.88 86 LEU A C 1
ATOM 691 O O . LEU A 1 86 ? -3.992 -10.937 -4.338 1.00 98.88 86 LEU A O 1
ATOM 695 N N . MET A 1 87 ? -3.126 -10.098 -6.226 1.00 98.62 87 MET A N 1
ATOM 696 C CA . MET A 1 87 ? -2.490 -11.358 -6.633 1.00 98.62 87 MET A CA 1
ATOM 697 C C . MET A 1 87 ? -1.542 -11.891 -5.547 1.00 98.62 87 MET A C 1
ATOM 699 O O . MET A 1 87 ? -1.559 -13.079 -5.240 1.00 98.62 87 MET A O 1
ATOM 703 N N . ALA A 1 88 ? -0.712 -11.021 -4.959 1.00 98.50 88 ALA A N 1
ATOM 704 C CA . ALA A 1 88 ? 0.208 -11.412 -3.894 1.00 98.50 88 ALA A CA 1
ATOM 705 C C . ALA A 1 88 ? -0.536 -11.899 -2.646 1.00 98.50 88 ALA A C 1
ATOM 707 O O . ALA A 1 88 ? -0.140 -12.901 -2.047 1.00 98.50 88 ALA A O 1
ATOM 708 N N . LEU A 1 89 ? -1.599 -11.189 -2.263 1.00 98.62 89 LEU A N 1
ATOM 709 C CA . LEU A 1 89 ? -2.427 -11.519 -1.111 1.00 98.62 89 LEU A CA 1
ATOM 710 C C . LEU A 1 89 ? -3.064 -12.902 -1.283 1.00 98.62 89 LEU A C 1
ATOM 712 O O . LEU A 1 89 ? -2.866 -13.768 -0.431 1.00 98.62 89 LEU A O 1
ATOM 716 N N . ASP A 1 90 ? -3.727 -13.131 -2.416 1.00 98.50 90 ASP A N 1
ATOM 717 C CA . ASP A 1 90 ? -4.455 -14.371 -2.705 1.00 98.50 90 ASP A CA 1
ATOM 718 C C . ASP A 1 90 ? -3.526 -15.592 -2.824 1.00 98.50 90 ASP A C 1
ATOM 720 O O . ASP A 1 90 ? -3.909 -16.704 -2.466 1.00 98.50 90 ASP A O 1
ATOM 724 N N . ILE A 1 91 ? -2.286 -15.401 -3.292 1.00 98.19 91 ILE A N 1
ATOM 725 C CA . ILE A 1 91 ? -1.282 -16.474 -3.379 1.00 98.19 91 ILE A CA 1
ATOM 726 C C . ILE A 1 91 ? -0.679 -16.799 -2.007 1.00 98.19 91 ILE A C 1
ATOM 728 O O . ILE A 1 91 ? -0.390 -17.958 -1.712 1.00 98.19 91 ILE A O 1
ATOM 732 N N . SER A 1 92 ? -0.402 -15.778 -1.192 1.00 97.69 92 SER A N 1
ATOM 733 C CA . SER A 1 92 ? 0.509 -15.919 -0.048 1.00 97.69 92 SER A CA 1
ATOM 734 C C . SER A 1 92 ? -0.167 -15.932 1.320 1.00 97.69 92 SER A C 1
ATOM 736 O O . SER A 1 92 ? 0.479 -16.362 2.284 1.00 97.69 92 SER A O 1
ATOM 738 N N . GLY A 1 93 ? -1.405 -15.437 1.427 1.00 97.12 93 GLY A N 1
ATOM 739 C CA . GLY A 1 93 ? -2.096 -15.239 2.703 1.00 97.12 93 GLY A CA 1
ATOM 740 C C . GLY A 1 93 ? -1.343 -14.311 3.665 1.00 97.12 93 GLY A C 1
ATOM 741 O O . GLY A 1 93 ? -1.365 -14.546 4.869 1.00 97.12 93 GLY A O 1
ATOM 742 N N . ALA A 1 94 ? -0.594 -13.334 3.140 1.00 98.25 94 ALA A N 1
ATOM 743 C CA . ALA A 1 94 ? 0.224 -12.421 3.936 1.00 98.25 94 ALA A CA 1
ATOM 744 C C . ALA A 1 94 ? -0.605 -11.518 4.863 1.00 98.25 94 ALA A C 1
ATOM 746 O O . ALA A 1 94 ? -1.748 -11.173 4.562 1.00 98.25 94 ALA A O 1
ATOM 747 N N . ASP A 1 95 ? 0.016 -11.078 5.960 1.00 98.56 95 ASP A N 1
ATOM 748 C CA . ASP A 1 95 ? -0.566 -10.058 6.835 1.00 98.56 95 ASP A CA 1
ATOM 749 C C . ASP A 1 95 ? -0.475 -8.669 6.189 1.00 98.56 95 ASP A C 1
ATOM 751 O O . ASP A 1 95 ? -1.369 -7.840 6.335 1.00 98.56 95 ASP A O 1
ATOM 755 N N . LEU A 1 96 ? 0.617 -8.417 5.462 1.00 98.81 96 LEU A N 1
ATOM 756 C CA . LEU A 1 96 ? 0.900 -7.146 4.810 1.00 98.81 96 LEU A CA 1
ATOM 757 C C . LEU A 1 96 ? 1.457 -7.386 3.406 1.00 98.81 96 LEU A C 1
ATOM 759 O O . LEU A 1 96 ? 2.344 -8.214 3.201 1.00 98.81 96 LEU A O 1
ATOM 763 N N . VAL A 1 97 ? 0.973 -6.626 2.433 1.00 98.88 97 VAL A N 1
ATOM 764 C CA . VAL A 1 97 ? 1.451 -6.658 1.053 1.00 98.88 97 VAL A CA 1
ATOM 765 C C . VAL A 1 97 ? 1.955 -5.281 0.655 1.00 98.88 97 VAL A C 1
ATOM 767 O O . VAL A 1 97 ? 1.255 -4.283 0.815 1.00 98.88 97 VAL A O 1
ATOM 770 N N . ILE A 1 98 ? 3.157 -5.229 0.085 1.00 98.75 98 ILE A N 1
ATOM 771 C CA . ILE A 1 98 ? 3.724 -4.017 -0.508 1.00 98.75 98 ILE A CA 1
ATOM 772 C C . ILE A 1 98 ? 3.909 -4.279 -1.996 1.00 98.75 98 ILE A C 1
ATOM 774 O O . ILE A 1 98 ? 4.709 -5.122 -2.390 1.00 98.75 98 ILE A O 1
ATOM 778 N N . ALA A 1 99 ? 3.183 -3.560 -2.847 1.00 98.44 99 ALA A N 1
ATOM 779 C CA . ALA A 1 99 ? 3.275 -3.738 -4.292 1.00 98.44 99 ALA A CA 1
ATOM 780 C C . ALA A 1 99 ? 3.522 -2.410 -4.996 1.00 98.44 99 ALA A C 1
ATOM 782 O O . ALA A 1 99 ? 2.983 -1.377 -4.608 1.00 98.44 99 ALA A O 1
ATOM 783 N N . ARG A 1 100 ? 4.296 -2.458 -6.083 1.00 98.31 100 ARG A N 1
ATOM 784 C CA . ARG A 1 100 ? 4.541 -1.302 -6.947 1.00 98.31 100 ARG A CA 1
ATOM 785 C C . ARG A 1 100 ? 4.255 -1.647 -8.397 1.00 98.31 100 ARG A C 1
ATOM 787 O O . ARG A 1 100 ? 4.775 -2.630 -8.927 1.00 98.31 100 ARG A O 1
ATOM 794 N N . GLY A 1 101 ? 3.483 -0.803 -9.063 1.00 97.56 101 GLY A N 1
ATOM 795 C CA . GLY A 1 101 ? 3.150 -0.949 -10.474 1.00 97.56 101 GLY A CA 1
ATOM 796 C C . GLY A 1 101 ? 2.697 0.368 -11.080 1.00 97.56 101 GLY A C 1
ATOM 797 O O . GLY A 1 101 ? 2.878 1.430 -10.492 1.00 97.56 101 GLY A O 1
ATOM 798 N N . ARG A 1 102 ? 2.099 0.303 -12.267 1.00 98.56 102 ARG A N 1
ATOM 799 C CA . ARG A 1 102 ? 1.497 1.480 -12.891 1.00 98.56 102 ARG A CA 1
ATOM 800 C C . ARG A 1 102 ? 0.262 1.929 -12.102 1.00 98.56 102 ARG A C 1
ATOM 802 O O . ARG A 1 102 ? -0.484 1.084 -11.603 1.00 98.56 102 ARG A O 1
ATOM 809 N N . LEU A 1 103 ? 0.055 3.244 -12.015 1.00 98.56 103 LEU A N 1
ATOM 810 C CA . LEU A 1 103 ? -1.109 3.850 -11.356 1.00 98.56 103 LEU A CA 1
ATOM 811 C C . LEU A 1 103 ? -2.426 3.478 -12.064 1.00 98.56 103 LEU A C 1
ATOM 813 O O . LEU A 1 103 ? -3.374 3.043 -11.416 1.00 98.56 103 LEU A O 1
ATOM 817 N N . GLY A 1 104 ? -2.467 3.604 -13.392 1.00 98.12 104 GLY A N 1
ATOM 818 C CA . GLY A 1 104 ? -3.641 3.313 -14.211 1.00 98.12 104 GLY A CA 1
ATOM 819 C C . GLY A 1 104 ? -3.285 3.032 -15.672 1.00 98.12 104 GLY A C 1
ATOM 820 O O . GLY A 1 104 ? -2.627 2.034 -15.981 1.00 98.12 104 GLY A O 1
ATOM 821 N N . VAL A 1 105 ? -3.724 3.902 -16.586 1.00 98.44 105 VAL A N 1
ATOM 822 C CA . VAL A 1 105 ? -3.451 3.786 -18.033 1.00 98.44 105 VAL A CA 1
ATOM 823 C C . VAL A 1 105 ? -1.952 3.902 -18.368 1.00 98.44 105 VAL A C 1
ATOM 825 O O . VAL A 1 105 ? -1.192 4.479 -17.589 1.00 98.44 105 VAL A O 1
ATOM 828 N N . PRO A 1 106 ? -1.480 3.379 -19.517 1.00 98.56 106 PRO A N 1
ATOM 829 C CA . PRO A 1 106 ? -0.114 3.622 -19.989 1.00 98.56 106 PRO A CA 1
ATOM 830 C C . PRO A 1 106 ? 0.254 5.116 -19.958 1.00 98.56 106 PRO A C 1
ATOM 832 O O . PRO A 1 106 ? -0.514 5.953 -20.420 1.00 98.56 106 PRO A O 1
ATOM 835 N N . GLY A 1 107 ? 1.414 5.451 -19.381 1.00 97.62 107 GLY A N 1
ATOM 836 C CA . GLY A 1 107 ? 1.862 6.840 -19.193 1.00 97.62 107 GLY A CA 1
ATOM 837 C C . GLY A 1 107 ? 1.445 7.501 -17.871 1.00 97.62 107 GLY A C 1
ATOM 838 O O . GLY A 1 107 ? 1.930 8.585 -17.573 1.00 97.62 107 GLY A O 1
ATOM 839 N N . SER A 1 108 ? 0.628 6.856 -17.030 1.00 98.31 108 SER A N 1
ATOM 840 C CA . SER A 1 108 ? 0.118 7.447 -15.776 1.00 98.31 108 SER A CA 1
ATOM 841 C C . SER A 1 108 ? 1.117 7.506 -14.608 1.00 98.31 108 SER A C 1
ATOM 843 O O . SER A 1 108 ? 0.727 7.851 -13.498 1.00 98.31 108 SER A O 1
ATOM 845 N N . GLY A 1 109 ? 2.362 7.074 -14.798 1.00 98.00 109 GLY A N 1
ATOM 846 C CA . GLY A 1 109 ? 3.343 6.954 -13.715 1.00 98.00 109 GLY A CA 1
ATOM 847 C C . GLY A 1 109 ? 3.108 5.747 -12.803 1.00 98.00 109 GLY A C 1
ATOM 848 O O . GLY A 1 109 ? 2.373 4.811 -13.151 1.00 98.00 109 GLY A O 1
ATOM 849 N N . SER A 1 110 ? 3.774 5.763 -11.651 1.00 98.19 110 SER A N 1
ATOM 850 C CA . SER A 1 110 ? 3.850 4.630 -10.726 1.00 98.19 110 SER A CA 1
ATOM 851 C C . SER A 1 110 ? 3.011 4.857 -9.474 1.00 98.19 110 SER A C 1
ATOM 853 O O . SER A 1 110 ? 2.854 5.985 -9.014 1.00 98.19 110 SER A O 1
ATOM 855 N N . LEU A 1 111 ? 2.516 3.760 -8.908 1.00 98.75 111 LEU A N 1
ATOM 856 C CA . LEU A 1 111 ? 1.857 3.702 -7.612 1.00 98.75 111 LEU A CA 1
ATOM 857 C C . LEU A 1 111 ? 2.487 2.567 -6.796 1.00 98.75 111 LEU A C 1
ATOM 859 O O . LEU A 1 111 ? 2.530 1.421 -7.257 1.00 98.75 111 LEU A O 1
ATOM 863 N N . LEU A 1 112 ? 2.941 2.893 -5.590 1.00 98.81 112 LEU A N 1
ATOM 864 C CA . LEU A 1 112 ? 3.276 1.947 -4.533 1.00 98.81 112 LEU A CA 1
ATOM 865 C C . LEU A 1 112 ? 2.127 1.919 -3.529 1.00 98.81 112 LEU A C 1
ATOM 867 O O . LEU A 1 112 ? 1.666 2.970 -3.089 1.00 98.81 112 LEU A O 1
ATOM 871 N N . VAL A 1 113 ? 1.671 0.722 -3.171 1.00 98.88 113 VAL A N 1
ATOM 872 C CA . VAL A 1 113 ? 0.587 0.497 -2.209 1.00 98.88 113 VAL A CA 1
ATOM 873 C C . VAL A 1 113 ? 1.054 -0.387 -1.062 1.00 98.88 113 VAL A C 1
ATOM 875 O O . VAL A 1 113 ? 1.796 -1.344 -1.281 1.00 98.88 113 VAL A O 1
ATOM 878 N N . ILE A 1 114 ? 0.572 -0.078 0.141 1.00 98.88 114 ILE A N 1
ATOM 879 C CA . ILE A 1 114 ? 0.661 -0.922 1.333 1.00 98.88 114 ILE A CA 1
ATOM 880 C C . ILE A 1 114 ? -0.756 -1.409 1.632 1.00 98.88 114 ILE A C 1
ATOM 882 O O . ILE A 1 114 ? -1.657 -0.604 1.880 1.00 98.88 114 ILE A O 1
ATOM 886 N N . MET A 1 115 ? -0.961 -2.717 1.562 1.00 98.88 115 MET A N 1
ATOM 887 C CA . MET A 1 115 ? -2.264 -3.368 1.618 1.00 98.88 115 MET A CA 1
ATOM 888 C C . MET A 1 115 ? -2.290 -4.403 2.735 1.00 98.88 115 MET A C 1
ATOM 890 O O . MET A 1 115 ? -1.313 -5.114 2.945 1.00 98.88 115 MET A O 1
ATOM 894 N N . ASP A 1 116 ? -3.400 -4.474 3.453 1.00 98.81 116 ASP A N 1
ATOM 895 C CA . ASP A 1 116 ? -3.559 -5.396 4.572 1.00 98.81 116 ASP A CA 1
ATOM 896 C C . ASP A 1 116 ? -4.026 -6.798 4.141 1.00 98.81 116 ASP A C 1
ATOM 898 O O . ASP A 1 116 ? -4.312 -7.048 2.966 1.00 98.81 116 ASP A O 1
ATOM 902 N N . SER A 1 117 ? -4.164 -7.706 5.107 1.00 98.69 117 SER A N 1
ATOM 903 C CA . SER A 1 117 ? -4.567 -9.102 4.893 1.00 98.69 117 SER A CA 1
ATOM 904 C C . SER A 1 117 ? -5.967 -9.315 4.304 1.00 98.69 117 SER A C 1
ATOM 906 O O . SER A 1 117 ? -6.362 -10.451 4.042 1.00 98.69 117 SER A O 1
ATOM 908 N N . ARG A 1 118 ? -6.749 -8.249 4.106 1.00 98.62 118 ARG A N 1
ATOM 909 C CA . ARG A 1 118 ? -8.088 -8.288 3.498 1.00 98.62 118 ARG A CA 1
ATOM 910 C C . ARG A 1 118 ? -8.181 -7.450 2.227 1.00 98.62 118 ARG A C 1
ATOM 912 O O . ARG A 1 118 ? -9.282 -7.188 1.748 1.00 98.62 118 ARG A O 1
ATOM 919 N N . GLY A 1 119 ? -7.053 -6.992 1.699 1.00 98.56 119 GLY A N 1
ATOM 920 C CA . GLY A 1 119 ? -7.028 -6.186 0.489 1.00 98.56 119 GLY A CA 1
ATOM 921 C C . GLY A 1 119 ? -7.359 -4.707 0.714 1.00 98.56 119 GLY A C 1
ATOM 922 O O . GLY A 1 119 ? -7.583 -3.979 -0.254 1.00 98.56 119 GLY A O 1
ATOM 923 N N . ARG A 1 120 ? -7.411 -4.231 1.967 1.00 98.81 120 ARG A N 1
ATOM 924 C CA . ARG A 1 120 ? -7.684 -2.820 2.284 1.00 98.81 120 ARG A CA 1
ATOM 925 C C . ARG A 1 120 ? -6.407 -2.001 2.109 1.00 98.81 120 ARG A C 1
ATOM 927 O O . ARG A 1 120 ? -5.331 -2.412 2.540 1.00 98.81 120 ARG A O 1
ATOM 934 N N . LEU A 1 121 ? -6.521 -0.831 1.481 1.00 98.88 121 LEU A N 1
ATOM 935 C CA . LEU A 1 121 ? -5.391 0.070 1.256 1.00 98.88 121 LEU A CA 1
ATOM 936 C C . LEU A 1 121 ? -5.080 0.870 2.530 1.00 98.88 121 LEU A C 1
ATOM 938 O O . LEU A 1 121 ? -5.894 1.687 2.952 1.00 98.88 121 LEU A O 1
ATOM 942 N N . LEU A 1 122 ? -3.902 0.653 3.115 1.00 98.81 122 LEU A N 1
ATOM 943 C CA . LEU A 1 122 ? -3.455 1.327 4.340 1.00 98.81 122 LEU A CA 1
ATOM 944 C C . LEU A 1 122 ? -2.745 2.653 4.044 1.00 98.81 122 LEU A C 1
ATOM 946 O O . LEU A 1 122 ? -2.969 3.659 4.712 1.00 98.81 122 LEU A O 1
ATOM 950 N N . SER A 1 123 ? -1.865 2.654 3.042 1.00 98.88 123 SER A N 1
ATOM 951 C CA . SER A 1 123 ? -1.150 3.845 2.577 1.00 98.88 123 SER A CA 1
ATOM 952 C C . SER A 1 123 ? -0.610 3.624 1.165 1.00 98.88 123 SER A C 1
ATOM 954 O O . SER A 1 123 ? -0.586 2.498 0.662 1.00 98.88 123 SER A O 1
ATOM 956 N N . ALA A 1 124 ? -0.186 4.703 0.514 1.00 98.88 124 ALA A N 1
ATOM 957 C CA . ALA A 1 124 ? 0.372 4.669 -0.828 1.00 98.88 124 ALA A CA 1
ATOM 958 C C . ALA A 1 124 ? 1.265 5.884 -1.108 1.00 98.88 124 ALA A C 1
ATOM 960 O O . ALA A 1 124 ? 1.147 6.920 -0.451 1.00 98.88 124 ALA A O 1
ATOM 961 N N . ALA A 1 125 ? 2.110 5.766 -2.128 1.00 98.75 125 ALA A N 1
ATOM 962 C CA . ALA A 1 125 ? 2.895 6.860 -2.689 1.00 98.75 125 ALA A CA 1
ATOM 963 C C . ALA A 1 125 ? 3.040 6.693 -4.206 1.00 98.75 125 ALA A C 1
ATOM 965 O O . ALA A 1 125 ? 2.807 5.614 -4.750 1.00 98.75 125 ALA A O 1
ATOM 966 N N . MET A 1 126 ? 3.400 7.771 -4.899 1.00 98.62 126 MET A N 1
ATOM 967 C CA . MET A 1 126 ? 3.465 7.805 -6.361 1.00 98.62 126 MET A CA 1
ATOM 968 C C . MET A 1 126 ? 4.771 8.422 -6.844 1.00 98.62 126 MET A C 1
ATOM 970 O O . MET A 1 126 ? 5.348 9.273 -6.167 1.00 98.62 126 MET A O 1
ATOM 974 N N . SER A 1 127 ? 5.166 8.059 -8.062 1.00 97.75 127 SER A N 1
ATOM 975 C CA . SER A 1 127 ? 6.180 8.777 -8.831 1.00 97.75 127 SER A CA 1
ATOM 976 C C . SER A 1 127 ? 5.629 9.155 -10.207 1.00 97.75 127 SER A C 1
ATOM 978 O O . SER A 1 127 ? 4.824 8.407 -10.783 1.00 97.75 127 SER A O 1
ATOM 980 N N . PRO A 1 128 ? 6.094 10.270 -10.800 1.00 97.50 128 PRO A N 1
ATOM 981 C CA . PRO A 1 128 ? 5.899 10.513 -12.224 1.00 97.50 128 PRO A CA 1
ATOM 982 C C . PRO A 1 128 ? 6.447 9.355 -13.087 1.00 97.50 128 PRO A C 1
ATOM 984 O O . PRO A 1 128 ? 7.178 8.489 -12.600 1.00 97.50 128 PRO A O 1
ATOM 987 N N . PRO A 1 129 ? 6.115 9.306 -14.386 1.00 97.00 129 PRO A N 1
ATOM 988 C CA . PRO A 1 129 ? 6.773 8.396 -15.317 1.00 97.00 129 PRO A CA 1
ATOM 989 C C . PRO A 1 129 ? 8.279 8.671 -15.400 1.00 97.00 129 PRO A C 1
ATOM 991 O O . PRO A 1 129 ? 8.700 9.829 -15.403 1.00 97.00 129 PRO A O 1
ATOM 994 N N . HIS A 1 130 ? 9.082 7.620 -15.592 1.00 95.19 130 HIS A N 1
ATOM 995 C CA . HIS A 1 130 ? 10.535 7.750 -15.760 1.00 95.19 130 HIS A CA 1
ATOM 996 C C . HIS A 1 130 ? 10.920 8.737 -16.872 1.00 95.19 130 HIS A C 1
ATOM 998 O O . HIS A 1 130 ? 11.851 9.513 -16.704 1.00 95.19 130 HIS A O 1
ATOM 1004 N N . VAL A 1 131 ? 10.164 8.767 -17.976 1.00 96.00 131 VAL A N 1
ATOM 1005 C CA . VAL A 1 131 ? 10.385 9.701 -19.098 1.00 96.00 131 VAL A CA 1
ATOM 1006 C C . VAL A 1 131 ? 10.237 11.184 -18.724 1.00 96.00 131 VAL A C 1
ATOM 1008 O O . VAL A 1 131 ? 10.646 12.034 -19.503 1.00 96.00 131 VAL A O 1
ATOM 1011 N N . ILE A 1 132 ? 9.650 11.498 -17.564 1.00 95.50 132 ILE A N 1
ATOM 1012 C CA . ILE A 1 132 ? 9.490 12.867 -17.057 1.00 95.50 132 ILE A CA 1
ATOM 1013 C C . ILE A 1 132 ? 10.573 13.215 -16.034 1.00 95.50 132 ILE A C 1
ATOM 1015 O O . ILE A 1 132 ? 11.105 14.318 -16.065 1.00 95.50 132 ILE A O 1
ATOM 1019 N N . HIS A 1 133 ? 10.881 12.301 -15.108 1.00 90.81 133 HIS A N 1
ATOM 1020 C CA . HIS A 1 133 ? 11.717 12.616 -13.944 1.00 90.81 133 HIS A CA 1
ATOM 1021 C C . HIS A 1 133 ? 13.142 12.051 -13.997 1.00 90.81 133 HIS A C 1
ATOM 1023 O O . HIS A 1 133 ? 13.965 12.433 -13.175 1.00 90.81 133 HIS A O 1
ATOM 1029 N N . SER A 1 134 ? 13.418 11.074 -14.867 1.00 93.06 134 SER A N 1
ATOM 1030 C CA . SER A 1 134 ? 14.714 10.388 -15.034 1.00 93.06 134 SER A CA 1
ATOM 1031 C C . SER A 1 134 ? 15.390 9.808 -13.772 1.00 93.06 134 SER A C 1
ATOM 1033 O O . SER A 1 134 ? 16.539 9.391 -13.847 1.00 93.06 134 SER A O 1
ATOM 1035 N N . MET A 1 135 ? 14.712 9.755 -12.618 1.00 92.00 135 MET A N 1
ATOM 1036 C CA . MET A 1 135 ? 15.179 9.019 -11.435 1.00 92.00 135 MET A CA 1
ATOM 1037 C C . MET A 1 135 ? 15.416 7.535 -11.721 1.00 92.00 135 MET A C 1
ATOM 1039 O O . MET A 1 135 ? 14.570 6.865 -12.321 1.00 92.00 135 MET A O 1
ATOM 1043 N N . GLU A 1 136 ? 16.515 7.019 -11.174 1.00 94.31 136 GLU A N 1
ATOM 1044 C CA . GLU A 1 136 ? 16.803 5.590 -11.134 1.00 94.31 136 GLU A CA 1
A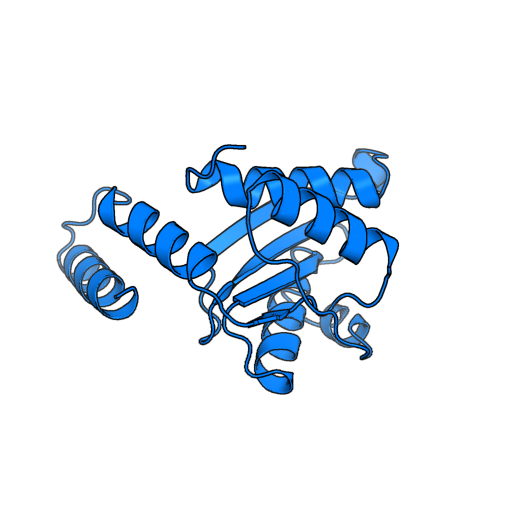TOM 1045 C C . GLU A 1 136 ? 15.706 4.817 -10.392 1.00 94.31 136 GLU A C 1
ATOM 1047 O O . GLU A 1 136 ? 15.062 5.320 -9.466 1.00 94.31 136 GLU A O 1
ATOM 1052 N N . VAL A 1 137 ? 15.473 3.571 -10.807 1.00 92.31 137 VAL A N 1
ATOM 1053 C CA . VAL A 1 137 ? 14.331 2.793 -10.317 1.00 92.31 137 VAL A CA 1
ATOM 1054 C C . VAL A 1 137 ? 14.444 2.463 -8.830 1.00 92.31 137 VAL A C 1
ATOM 1056 O O . VAL A 1 137 ? 13.433 2.580 -8.136 1.00 92.31 137 VAL A O 1
ATOM 1059 N N . GLY A 1 138 ? 15.633 2.106 -8.330 1.00 93.94 138 GLY A N 1
ATOM 1060 C CA . GLY A 1 138 ? 15.870 1.900 -6.901 1.00 93.94 138 GLY A CA 1
ATOM 1061 C C . GLY A 1 138 ? 15.570 3.148 -6.066 1.00 93.94 138 GLY A C 1
ATOM 1062 O O . GLY A 1 138 ? 14.888 3.055 -5.048 1.00 93.94 138 GLY A O 1
ATOM 1063 N N . GLU A 1 139 ? 15.982 4.329 -6.535 1.00 96.00 139 GLU A N 1
ATOM 1064 C CA . GLU A 1 139 ? 15.741 5.588 -5.822 1.00 96.00 139 GLU A CA 1
ATOM 1065 C C . GLU A 1 139 ? 14.266 6.002 -5.833 1.00 96.00 139 GLU A C 1
ATOM 1067 O O . GLU A 1 139 ? 13.713 6.373 -4.797 1.00 96.00 139 GLU A O 1
ATOM 1072 N N . ALA A 1 140 ? 13.586 5.842 -6.971 1.00 96.88 140 ALA A N 1
ATOM 1073 C CA . ALA A 1 140 ? 12.146 6.069 -7.052 1.00 96.88 140 ALA A CA 1
ATOM 1074 C C . ALA A 1 140 ? 11.378 5.164 -6.069 1.00 96.88 140 ALA A C 1
ATOM 1076 O O . ALA A 1 140 ? 10.473 5.625 -5.375 1.00 96.88 140 ALA A O 1
ATOM 1077 N N . VAL A 1 141 ? 11.765 3.887 -5.963 1.00 97.56 141 VAL A N 1
ATOM 1078 C CA . VAL A 1 141 ? 11.162 2.933 -5.016 1.00 97.56 141 VAL A CA 1
ATOM 1079 C C . VAL A 1 141 ? 11.447 3.328 -3.563 1.00 97.56 141 VAL A C 1
ATOM 1081 O O . VAL A 1 141 ? 10.521 3.315 -2.751 1.00 97.56 141 VAL A O 1
ATOM 1084 N N . ARG A 1 142 ? 12.689 3.714 -3.228 1.00 98.31 142 ARG A N 1
ATOM 1085 C CA . ARG A 1 142 ? 13.053 4.181 -1.878 1.00 98.31 142 ARG A CA 1
ATOM 1086 C C . ARG A 1 142 ? 12.235 5.397 -1.457 1.00 98.31 142 ARG A C 1
ATOM 1088 O O . ARG A 1 142 ? 11.702 5.424 -0.343 1.00 98.31 142 ARG A O 1
ATOM 1095 N N . SER A 1 143 ? 12.118 6.382 -2.345 1.00 98.06 143 SER A N 1
ATOM 1096 C CA . SER A 1 143 ? 11.351 7.604 -2.100 1.00 98.06 143 SER A CA 1
ATOM 1097 C C . SER A 1 143 ? 9.866 7.299 -1.894 1.00 98.06 143 SER A C 1
ATOM 1099 O O . SER A 1 143 ? 9.285 7.719 -0.895 1.00 98.06 143 SER A O 1
ATOM 1101 N N . GLU A 1 144 ? 9.257 6.499 -2.773 1.00 98.69 144 GLU A N 1
ATOM 1102 C CA . GLU A 1 144 ? 7.856 6.093 -2.638 1.00 98.69 144 GLU A CA 1
ATOM 1103 C C . GLU A 1 144 ? 7.598 5.337 -1.328 1.00 98.69 144 GLU A C 1
ATOM 1105 O O . GLU A 1 144 ? 6.665 5.672 -0.598 1.00 98.69 144 GLU A O 1
ATOM 1110 N N . MET A 1 145 ? 8.427 4.344 -0.996 1.00 98.69 145 MET A N 1
ATOM 1111 C CA . MET A 1 145 ? 8.252 3.559 0.227 1.00 98.69 145 MET A CA 1
ATOM 1112 C C . MET A 1 145 ? 8.403 4.432 1.481 1.00 98.69 145 MET A C 1
ATOM 1114 O O . MET A 1 145 ? 7.611 4.316 2.416 1.00 98.69 145 MET A O 1
ATOM 1118 N N . THR A 1 146 ? 9.369 5.355 1.475 1.00 98.75 146 THR A N 1
ATOM 1119 C CA . THR A 1 146 ? 9.576 6.316 2.568 1.00 98.75 146 THR A CA 1
ATOM 1120 C C . THR A 1 146 ? 8.358 7.221 2.730 1.00 98.75 146 THR A C 1
ATOM 1122 O O . THR A 1 146 ? 7.776 7.275 3.812 1.00 98.75 146 THR A O 1
ATOM 1125 N N . HIS A 1 147 ? 7.897 7.854 1.648 1.00 98.75 147 HIS A N 1
ATOM 1126 C CA . HIS A 1 147 ? 6.726 8.729 1.687 1.00 98.75 147 HIS A CA 1
ATOM 1127 C C . HIS A 1 147 ? 5.454 7.990 2.124 1.00 98.75 147 HIS A C 1
ATOM 1129 O O . HIS A 1 147 ? 4.639 8.559 2.851 1.00 98.75 147 HIS A O 1
ATOM 1135 N N . ALA A 1 148 ? 5.273 6.729 1.713 1.00 98.81 148 ALA A N 1
ATOM 1136 C CA . ALA A 1 148 ? 4.117 5.921 2.095 1.00 98.81 148 ALA A CA 1
ATOM 1137 C C . ALA A 1 148 ? 4.070 5.630 3.606 1.00 98.81 148 ALA A C 1
ATOM 1139 O O . ALA A 1 148 ? 2.973 5.553 4.165 1.00 98.81 148 ALA A O 1
ATOM 1140 N N . LEU A 1 149 ? 5.225 5.505 4.268 1.00 98.81 149 LEU A N 1
ATOM 1141 C CA . LEU A 1 149 ? 5.332 5.318 5.718 1.00 98.81 149 LEU A CA 1
ATOM 1142 C C . LEU A 1 149 ? 5.248 6.652 6.480 1.00 98.81 149 LEU A C 1
ATOM 1144 O O . LEU A 1 149 ? 4.483 6.774 7.439 1.00 98.81 149 LEU A O 1
ATOM 1148 N N . GLU A 1 150 ? 5.980 7.678 6.048 1.00 98.69 150 GLU A N 1
ATOM 1149 C CA . GLU A 1 150 ? 6.029 8.975 6.741 1.00 98.69 150 GLU A CA 1
ATOM 1150 C C . GLU A 1 150 ? 4.669 9.677 6.764 1.00 98.69 150 GLU A C 1
ATOM 1152 O O . GLU A 1 150 ? 4.278 10.241 7.787 1.00 98.69 150 GLU A O 1
ATOM 1157 N N . ARG A 1 151 ? 3.886 9.577 5.680 1.00 98.62 151 ARG A N 1
ATOM 1158 C CA . ARG A 1 151 ? 2.553 10.201 5.599 1.00 98.62 151 ARG A CA 1
ATOM 1159 C C . ARG A 1 151 ? 1.533 9.648 6.602 1.00 98.62 151 ARG A C 1
ATOM 1161 O O . ARG A 1 151 ? 0.520 10.296 6.842 1.00 98.62 151 ARG A O 1
ATOM 1168 N N . ILE A 1 152 ? 1.784 8.469 7.178 1.00 98.50 152 ILE A N 1
ATOM 1169 C CA . ILE A 1 152 ? 0.982 7.868 8.262 1.00 98.50 152 ILE A CA 1
ATOM 1170 C C . ILE A 1 152 ? 1.709 7.925 9.620 1.00 98.50 152 ILE A C 1
ATOM 1172 O O . ILE A 1 152 ? 1.316 7.272 10.589 1.00 98.50 152 ILE A O 1
ATOM 1176 N N . GLY A 1 153 ? 2.755 8.748 9.723 1.00 97.81 153 GLY A N 1
ATOM 1177 C CA . GLY A 1 153 ? 3.402 9.108 10.981 1.00 97.81 153 GLY A CA 1
ATOM 1178 C C . GLY A 1 153 ? 4.499 8.157 11.454 1.00 97.81 153 GLY A C 1
ATOM 1179 O O . GLY A 1 153 ? 4.860 8.225 12.629 1.00 97.81 153 GLY A O 1
ATOM 1180 N N . PHE A 1 154 ? 5.027 7.281 10.592 1.00 98.31 154 PHE A N 1
ATOM 1181 C CA . PHE A 1 154 ? 6.300 6.619 10.887 1.00 98.31 154 PHE A CA 1
ATOM 1182 C C . PHE A 1 154 ? 7.444 7.636 10.870 1.00 98.31 154 PHE A C 1
ATOM 1184 O O . PHE A 1 154 ? 7.421 8.609 10.116 1.00 98.31 154 PHE A O 1
ATOM 1191 N N . LYS A 1 155 ? 8.450 7.397 11.708 1.00 94.62 155 LYS A N 1
ATOM 1192 C CA . LYS A 1 155 ? 9.683 8.184 11.781 1.00 94.62 155 LYS A CA 1
ATOM 1193 C C . LYS A 1 155 ? 10.862 7.218 11.749 1.00 94.62 155 LYS A C 1
ATOM 1195 O O . LYS A 1 155 ? 10.756 6.145 12.341 1.00 94.62 155 LYS A O 1
ATOM 1200 N N . ARG A 1 156 ? 11.911 7.595 11.020 1.00 87.56 156 ARG A N 1
ATOM 1201 C CA . ARG A 1 156 ? 13.193 6.881 11.013 1.00 87.56 156 ARG A CA 1
ATOM 1202 C C . ARG A 1 156 ? 13.916 7.057 12.344 1.00 87.56 156 ARG A C 1
ATOM 1204 O O . ARG A 1 156 ? 13.700 8.116 12.980 1.00 87.56 156 ARG A O 1
#

Radius of gyration: 15.76 Å; chains: 1; bounding box: 42×32×37 Å